Protein AF-A0A7J8ASE3-F1 (afdb_monomer_lite)

pLDDT: mean 91.65, std 6.13, range [66.38, 98.0]

Sequence (138 aa):
MRDWLKNILMQLYEPNPEHAGYLNEKQRNKVKKIYLDEKRLLAGDHSIDLLLRDFKKNYHMYVYPVHWQFSELDQHPMDRVLTHSELAPLRASLVPMEHCITRFFDECDPNKDKHITLKEWGHCFGIKEEDIDENLLF

Radius of gyration: 14.74 Å; chains: 1; bounding box: 29×35×35 Å

Organism: Myotis myotis (NCBI:txid51298)

InterPro domains:
  IPR002048 EF-hand domain [PS50222] (96-131)
  IPR011992 EF-hand domain pair [SSF47473] (1-137)
  IPR018247 EF-Hand 1, calcium-binding site [PS00018] (109-121)
  IPR019577 SPARC/Testican, calcium-binding domain [PF10591] (1-124)

Structure (mmCIF, N/CA/C/O backbone):
data_AF-A0A7J8ASE3-F1
#
_entry.id   AF-A0A7J8ASE3-F1
#
loop_
_atom_site.group_PDB
_atom_site.id
_atom_site.type_symbol
_atom_site.label_atom_id
_atom_site.label_alt_id
_atom_site.label_comp_id
_atom_site.label_asym_id
_atom_site.label_entity_id
_atom_site.label_seq_id
_atom_site.pdbx_PDB_ins_code
_atom_site.Cartn_x
_atom_site.Cartn_y
_atom_site.Cartn_z
_atom_site.occupancy
_atom_site.B_iso_or_equiv
_atom_site.auth_seq_id
_atom_site.auth_comp_id
_atom_site.auth_asym_id
_atom_site.auth_atom_id
_atom_site.pdbx_PDB_model_num
ATOM 1 N N . MET A 1 1 ? 4.401 -7.536 4.500 1.00 85.31 1 MET A N 1
ATOM 2 C CA . MET A 1 1 ? 4.407 -6.298 3.689 1.00 85.31 1 MET A CA 1
ATOM 3 C C . MET A 1 1 ? 3.067 -5.555 3.666 1.00 85.31 1 MET A C 1
ATOM 5 O O . MET A 1 1 ? 3.073 -4.401 4.053 1.00 85.31 1 MET A O 1
ATOM 9 N N . ARG A 1 2 ? 1.918 -6.160 3.305 1.00 91.44 2 ARG A N 1
ATOM 10 C CA . ARG A 1 2 ? 0.600 -5.465 3.310 1.00 91.44 2 ARG A CA 1
ATOM 11 C C . ARG A 1 2 ? 0.292 -4.666 4.583 1.00 91.44 2 ARG A C 1
ATOM 13 O O . ARG A 1 2 ? -0.100 -3.509 4.513 1.00 91.44 2 ARG A O 1
ATOM 20 N N . ASP A 1 3 ? 0.451 -5.306 5.741 1.00 89.81 3 ASP A N 1
ATOM 21 C CA . ASP A 1 3 ? 0.185 -4.666 7.034 1.00 89.81 3 ASP A CA 1
ATOM 22 C C . ASP A 1 3 ? 1.138 -3.498 7.311 1.00 89.81 3 ASP A C 1
ATOM 24 O O . ASP A 1 3 ? 0.718 -2.448 7.784 1.00 89.81 3 ASP A O 1
ATOM 28 N N . TRP A 1 4 ? 2.398 -3.645 6.904 1.00 88.31 4 TRP A N 1
ATOM 29 C CA . TRP A 1 4 ? 3.397 -2.587 6.985 1.00 88.31 4 TRP A CA 1
ATOM 30 C C . TRP A 1 4 ? 3.021 -1.372 6.120 1.00 88.31 4 TRP A C 1
ATOM 32 O O . TRP A 1 4 ? 3.047 -0.260 6.634 1.00 88.31 4 TRP A O 1
ATOM 42 N N . LEU A 1 5 ? 2.548 -1.574 4.880 1.00 89.25 5 LEU A N 1
ATOM 43 C CA . LEU A 1 5 ? 2.043 -0.484 4.024 1.00 89.25 5 LEU A CA 1
ATOM 44 C C . LEU A 1 5 ? 0.882 0.274 4.679 1.00 89.25 5 LEU A C 1
ATOM 46 O O . LEU A 1 5 ? 0.883 1.502 4.748 1.00 89.25 5 LEU A O 1
ATOM 50 N N . LYS A 1 6 ? -0.097 -0.467 5.215 1.00 92.50 6 LYS A N 1
ATOM 51 C CA . LYS A 1 6 ? -1.222 0.110 5.964 1.00 92.50 6 LYS A CA 1
ATOM 52 C C . LYS A 1 6 ? -0.717 0.949 7.144 1.00 92.50 6 LYS A C 1
ATOM 54 O O . LYS A 1 6 ? -1.202 2.059 7.338 1.00 92.50 6 LYS A O 1
ATOM 59 N N . ASN A 1 7 ? 0.242 0.442 7.919 1.00 90.19 7 ASN A N 1
ATOM 60 C CA . ASN A 1 7 ? 0.734 1.113 9.124 1.00 90.19 7 ASN A CA 1
ATOM 61 C C . ASN A 1 7 ? 1.604 2.342 8.823 1.00 90.19 7 ASN A C 1
ATOM 63 O O . ASN A 1 7 ? 1.470 3.328 9.543 1.00 90.19 7 ASN A O 1
ATOM 67 N N . ILE A 1 8 ? 2.406 2.344 7.750 1.00 88.38 8 ILE A N 1
ATOM 68 C CA . ILE A 1 8 ? 3.091 3.563 7.272 1.00 88.38 8 ILE A CA 1
ATOM 69 C C . ILE A 1 8 ? 2.072 4.663 7.017 1.00 88.38 8 ILE A C 1
ATOM 71 O O . ILE A 1 8 ? 2.207 5.782 7.509 1.00 88.38 8 ILE A O 1
ATOM 75 N N . LEU A 1 9 ? 1.001 4.327 6.303 1.00 90.81 9 LEU A N 1
ATOM 76 C CA . LEU A 1 9 ? -0.029 5.297 5.980 1.00 90.81 9 LEU A CA 1
ATOM 77 C C . LEU A 1 9 ? -0.750 5.823 7.236 1.00 90.81 9 LEU A C 1
ATOM 79 O O . LEU A 1 9 ? -1.131 6.993 7.277 1.00 90.81 9 LEU A O 1
ATOM 83 N N . MET A 1 10 ? -0.900 4.997 8.282 1.00 93.31 10 MET A N 1
ATOM 84 C CA . MET A 1 10 ? -1.412 5.457 9.582 1.00 93.31 10 MET A CA 1
ATOM 85 C C . MET A 1 10 ? -0.446 6.445 10.253 1.00 93.31 10 MET A C 1
ATOM 87 O O . MET A 1 10 ? -0.892 7.485 10.732 1.00 93.31 10 MET A O 1
ATOM 91 N N . GLN A 1 11 ? 0.861 6.164 10.242 1.00 89.06 11 GLN A N 1
ATOM 92 C CA . GLN A 1 11 ? 1.890 7.036 10.828 1.00 89.06 11 GLN A CA 1
ATOM 93 C C . GLN A 1 11 ? 1.994 8.396 10.121 1.00 89.06 11 GLN A C 1
ATOM 95 O O . GLN A 1 11 ? 2.215 9.419 10.768 1.00 89.06 11 GLN A O 1
ATOM 100 N N . LEU A 1 12 ? 1.807 8.430 8.799 1.00 89.12 12 LEU A N 1
ATOM 101 C CA . LEU A 1 12 ? 1.755 9.679 8.027 1.00 89.12 12 LEU A CA 1
ATOM 102 C C . LEU A 1 12 ? 0.471 10.482 8.289 1.00 89.12 12 LEU A C 1
ATOM 104 O O . LEU A 1 12 ? 0.440 11.705 8.130 1.00 89.12 12 LEU A O 1
ATOM 108 N N . TYR A 1 13 ? -0.612 9.807 8.678 1.00 90.81 13 TYR A N 1
ATOM 109 C CA . TYR A 1 13 ? -1.873 10.460 9.013 1.00 90.81 13 TYR A CA 1
ATOM 110 C C . TYR A 1 13 ? -1.876 11.068 10.418 1.00 90.81 13 TYR A C 1
ATOM 112 O O . TYR A 1 13 ? -2.472 12.140 10.600 1.00 90.81 13 TYR A O 1
ATOM 120 N N . GLU A 1 14 ? -1.226 10.411 11.383 1.00 88.19 14 GLU A N 1
ATOM 121 C CA . GLU A 1 14 ? -1.117 10.878 12.765 1.00 88.19 14 GLU A CA 1
ATOM 122 C C . GLU A 1 14 ? -0.527 12.301 12.849 1.00 88.19 14 GLU A C 1
ATOM 124 O O . GLU A 1 14 ? 0.304 12.686 12.020 1.00 88.19 14 GLU A O 1
ATOM 129 N N . PRO A 1 15 ? -0.966 13.132 13.817 1.00 79.19 15 PRO A N 1
ATOM 130 C CA . PRO A 1 15 ? -0.453 14.490 13.961 1.00 79.19 15 PRO A CA 1
ATOM 131 C C . PRO A 1 15 ? 1.023 14.468 14.381 1.00 79.19 15 PRO A C 1
ATOM 133 O O . PRO A 1 15 ? 1.341 14.346 15.561 1.00 79.19 15 PRO A O 1
ATOM 136 N N . ASN A 1 16 ? 1.926 14.609 13.413 1.00 78.81 16 ASN A N 1
ATOM 137 C CA . ASN A 1 16 ? 3.362 14.740 13.633 1.00 78.81 16 ASN A CA 1
ATOM 138 C C . ASN A 1 16 ? 3.878 15.983 12.878 1.00 78.81 16 ASN A C 1
ATOM 140 O O . ASN A 1 16 ? 3.621 16.088 11.674 1.00 78.81 16 ASN A O 1
ATOM 144 N N . PRO A 1 17 ? 4.597 16.917 13.540 1.00 75.56 17 PRO A N 1
ATOM 145 C CA . PRO A 1 17 ? 5.254 18.044 12.876 1.00 75.56 17 PRO A CA 1
ATOM 146 C C . PRO A 1 17 ? 6.138 17.640 11.687 1.00 75.56 17 PRO A C 1
ATOM 148 O O . PRO A 1 17 ? 6.207 18.380 10.713 1.00 75.56 17 PRO A O 1
ATOM 151 N N . GLU A 1 18 ? 6.768 16.463 11.739 1.00 74.25 18 GLU A N 1
ATOM 152 C CA . GLU A 1 18 ? 7.645 15.947 10.677 1.00 74.25 18 GLU A CA 1
ATOM 153 C C . GLU A 1 18 ? 6.877 15.461 9.438 1.00 74.25 18 GLU A C 1
ATOM 155 O O . GLU A 1 18 ? 7.417 15.465 8.337 1.00 74.25 18 GLU A O 1
ATOM 160 N N . HIS A 1 19 ? 5.605 15.078 9.592 1.00 74.38 19 HIS A N 1
ATOM 161 C CA . HIS A 1 19 ? 4.747 14.586 8.502 1.00 74.38 19 HIS A CA 1
ATOM 162 C C . HIS A 1 19 ? 3.668 15.605 8.094 1.00 74.38 19 HIS A C 1
ATOM 164 O O . HIS A 1 19 ? 2.735 15.292 7.342 1.00 74.38 19 HIS A O 1
ATOM 170 N N . ALA A 1 20 ? 3.756 16.837 8.604 1.00 75.31 20 ALA A N 1
ATOM 171 C CA . ALA A 1 20 ? 2.798 17.889 8.308 1.00 75.31 20 ALA A CA 1
ATOM 172 C C . ALA A 1 20 ? 2.783 18.191 6.800 1.00 75.31 20 ALA A C 1
ATOM 174 O O . ALA A 1 20 ? 3.778 18.612 6.222 1.00 75.31 20 ALA A O 1
ATOM 175 N N . GLY A 1 21 ? 1.629 17.974 6.164 1.00 80.06 21 GLY A N 1
ATOM 176 C CA . GLY A 1 21 ? 1.443 18.223 4.732 1.00 80.06 21 GLY A CA 1
ATOM 177 C C . GLY A 1 21 ? 1.865 17.088 3.793 1.00 80.06 21 GLY A C 1
ATOM 178 O O . GLY A 1 21 ? 1.690 17.258 2.593 1.00 80.06 21 GLY A O 1
ATOM 179 N N . TYR A 1 22 ? 2.342 15.939 4.299 1.00 87.56 22 TYR A N 1
ATOM 180 C CA . TYR A 1 22 ? 2.699 14.793 3.444 1.00 87.56 22 TYR A CA 1
ATOM 181 C C . TYR A 1 22 ? 1.473 14.247 2.697 1.00 87.56 22 TYR A C 1
ATOM 183 O O . TYR A 1 22 ? 1.497 14.062 1.487 1.00 87.56 22 TYR A O 1
ATOM 191 N N . LEU A 1 23 ? 0.373 14.029 3.426 1.00 91.44 23 LEU A N 1
ATOM 192 C CA . LEU A 1 23 ? -0.893 13.599 2.836 1.00 91.44 23 LEU A CA 1
ATOM 193 C C . LEU A 1 23 ? -1.753 14.804 2.449 1.00 91.44 23 LEU A C 1
ATOM 195 O O . LEU A 1 23 ? -2.077 15.636 3.309 1.00 91.44 23 LEU A O 1
ATOM 199 N N . ASN A 1 24 ? -2.202 14.843 1.194 1.00 91.94 24 ASN A N 1
ATOM 200 C CA . ASN A 1 24 ? -3.174 15.830 0.727 1.00 91.94 24 ASN A CA 1
ATOM 201 C C . ASN A 1 24 ? -4.574 15.582 1.329 1.00 91.94 24 ASN A C 1
ATOM 203 O O . ASN A 1 24 ? -4.836 14.560 1.968 1.00 91.94 24 ASN A O 1
ATOM 207 N N . GLU A 1 25 ? -5.506 16.521 1.146 1.00 92.12 25 GLU A N 1
ATOM 208 C CA . GLU A 1 25 ? -6.844 16.439 1.751 1.00 92.12 25 GLU A CA 1
ATOM 209 C C . GLU A 1 25 ? -7.621 15.182 1.319 1.00 92.12 25 GLU A C 1
ATOM 211 O O . GLU A 1 25 ? -8.257 14.513 2.141 1.00 92.12 25 GLU A O 1
ATOM 216 N N . LYS A 1 26 ? -7.540 14.816 0.035 1.00 93.69 26 LYS A N 1
ATOM 217 C CA . LYS A 1 26 ? -8.237 13.648 -0.516 1.00 93.69 26 LYS A CA 1
ATOM 218 C C . LYS A 1 26 ? -7.656 12.355 0.062 1.00 93.69 26 LYS A C 1
ATOM 220 O O . LYS A 1 26 ? -8.423 11.482 0.483 1.00 93.69 26 LYS A O 1
ATOM 225 N N . GLN A 1 27 ? -6.329 12.271 0.160 1.00 94.75 27 GLN A N 1
ATOM 226 C CA . GLN A 1 27 ? -5.620 11.161 0.794 1.00 94.75 27 GLN A CA 1
ATOM 227 C C . GLN A 1 27 ? -5.992 11.065 2.278 1.00 94.75 27 GLN A C 1
ATOM 229 O O . GLN A 1 27 ? -6.474 10.024 2.727 1.00 94.75 27 GLN A O 1
ATOM 234 N N . ARG A 1 28 ? -5.906 12.168 3.035 1.00 93.94 28 ARG A N 1
ATOM 235 C CA . ARG A 1 28 ? -6.304 12.212 4.453 1.00 93.94 28 ARG A CA 1
ATOM 236 C C . ARG A 1 28 ? -7.741 11.754 4.671 1.00 93.94 28 ARG A C 1
ATOM 238 O O . ARG A 1 28 ? -7.992 11.015 5.618 1.00 93.94 28 ARG A O 1
ATOM 245 N N . ASN A 1 29 ? -8.678 12.122 3.800 1.00 93.88 29 ASN A N 1
ATOM 246 C CA . ASN A 1 29 ? -10.071 11.685 3.903 1.00 93.88 29 ASN A CA 1
ATOM 247 C C . ASN A 1 29 ? -10.246 10.169 3.715 1.00 93.88 29 ASN A C 1
ATOM 249 O O . ASN A 1 29 ? -11.086 9.565 4.387 1.00 93.88 29 ASN A O 1
ATOM 253 N N . LYS A 1 30 ? -9.460 9.534 2.836 1.00 94.50 30 LYS A N 1
ATOM 254 C CA . LYS A 1 30 ? -9.437 8.067 2.699 1.00 94.50 30 LYS A CA 1
ATOM 255 C C . LYS A 1 30 ? -8.815 7.410 3.925 1.00 94.50 30 LYS A C 1
ATOM 257 O O . LYS A 1 30 ? -9.422 6.505 4.494 1.00 94.50 30 LYS A O 1
ATOM 262 N N . VAL A 1 31 ? -7.661 7.906 4.370 1.00 94.75 31 VAL A N 1
ATOM 263 C CA . VAL A 1 31 ? -6.936 7.339 5.514 1.00 94.75 31 VAL A CA 1
ATOM 264 C C . VAL A 1 31 ? -7.728 7.488 6.809 1.00 94.75 31 VAL A C 1
ATOM 266 O O . VAL A 1 31 ? -7.806 6.539 7.581 1.00 94.75 31 VAL A O 1
ATOM 269 N N . LYS A 1 32 ? -8.426 8.612 7.007 1.00 94.62 32 LYS A N 1
ATOM 270 C CA . LYS A 1 32 ? -9.303 8.853 8.161 1.00 94.62 32 LYS A CA 1
ATOM 271 C C . LYS A 1 32 ? -10.365 7.767 8.336 1.00 94.62 32 LYS A C 1
ATOM 273 O O . LYS A 1 32 ? -10.623 7.360 9.464 1.00 94.62 32 LYS A O 1
ATOM 278 N N . LYS A 1 33 ? -10.969 7.290 7.240 1.00 94.88 33 LYS A N 1
ATOM 279 C CA . LYS A 1 33 ? -11.976 6.214 7.291 1.00 94.88 33 LYS A CA 1
ATOM 280 C C . LYS A 1 33 ? -11.381 4.909 7.817 1.00 94.88 33 LYS A C 1
ATOM 282 O O . LYS A 1 33 ? -12.033 4.238 8.599 1.00 94.88 33 LYS A O 1
ATOM 287 N N . ILE A 1 34 ? -10.150 4.589 7.418 1.00 95.06 34 ILE A N 1
ATOM 288 C CA . ILE A 1 34 ? -9.427 3.401 7.889 1.00 95.06 34 ILE A CA 1
ATOM 289 C C . ILE A 1 34 ? -8.986 3.597 9.345 1.00 95.06 34 ILE A C 1
ATOM 291 O O . ILE A 1 34 ? -9.181 2.723 10.181 1.00 95.06 34 ILE A O 1
ATOM 295 N N . TYR A 1 35 ? -8.417 4.761 9.662 1.00 94.00 35 TYR A N 1
ATOM 296 C CA . TYR A 1 35 ? -7.858 5.074 10.975 1.00 94.00 35 TYR A CA 1
ATOM 297 C C . TYR A 1 35 ? -8.899 4.986 12.100 1.00 94.00 35 TYR A C 1
ATOM 299 O O . TYR A 1 35 ? -8.588 4.462 13.172 1.00 94.00 35 TYR A O 1
ATOM 307 N N . LEU A 1 36 ? -10.115 5.484 11.839 1.00 94.44 36 LEU A N 1
ATOM 308 C CA . LEU A 1 36 ? -11.232 5.524 12.789 1.00 94.44 36 LEU A CA 1
ATOM 309 C C . LEU A 1 36 ? -12.043 4.221 12.864 1.00 94.44 36 LEU A C 1
ATOM 311 O O . LEU A 1 36 ? -12.944 4.138 13.694 1.00 94.44 36 LEU A O 1
ATOM 315 N N . ASP A 1 37 ? -11.773 3.227 12.015 1.00 95.31 37 ASP A N 1
ATOM 316 C CA . ASP A 1 37 ? -12.500 1.959 12.071 1.00 95.31 37 ASP A CA 1
ATOM 317 C C . ASP A 1 37 ? -12.037 1.125 13.277 1.00 95.31 37 ASP A C 1
ATOM 319 O O . ASP A 1 37 ? -10.863 0.771 13.396 1.00 95.31 37 ASP A O 1
ATOM 323 N N . GLU A 1 38 ? -12.968 0.788 14.170 1.00 93.75 38 GLU A N 1
ATOM 324 C CA . GLU A 1 38 ? -12.701 0.016 15.391 1.00 93.75 38 GLU A CA 1
ATOM 325 C C . GLU A 1 38 ? -12.198 -1.409 15.112 1.00 93.75 38 GLU A C 1
ATOM 327 O O . GLU A 1 38 ? -11.561 -2.024 15.966 1.00 93.75 38 GLU A O 1
ATOM 332 N N . LYS A 1 39 ? -12.468 -1.954 13.919 1.00 94.19 39 LYS A N 1
ATOM 333 C CA . LYS A 1 39 ? -12.015 -3.290 13.505 1.00 94.19 39 LYS A CA 1
ATOM 334 C C . LYS A 1 39 ? -10.596 -3.284 12.949 1.00 94.19 39 LYS A C 1
ATOM 336 O O . LYS A 1 39 ? -10.083 -4.358 12.630 1.00 94.19 39 LYS A O 1
ATOM 341 N N . ARG A 1 40 ? -9.968 -2.112 12.802 1.00 94.75 40 ARG A N 1
ATOM 342 C CA . ARG A 1 40 ? -8.596 -1.992 12.311 1.00 94.75 40 ARG A CA 1
ATOM 343 C C . ARG A 1 40 ? -7.633 -2.692 13.263 1.00 94.75 40 ARG A C 1
ATOM 345 O O . ARG A 1 40 ? -7.511 -2.328 14.430 1.00 94.75 40 ARG A O 1
ATOM 352 N N . LEU A 1 41 ? -6.864 -3.636 12.728 1.00 94.81 41 LEU A N 1
ATOM 353 C CA . LEU A 1 41 ? -5.730 -4.204 13.447 1.00 94.81 41 LEU A CA 1
ATOM 354 C C . LEU A 1 41 ? -4.646 -3.130 13.631 1.00 94.81 41 LEU A C 1
ATOM 356 O O . LEU A 1 41 ? -4.130 -2.600 12.640 1.00 94.81 41 LEU A 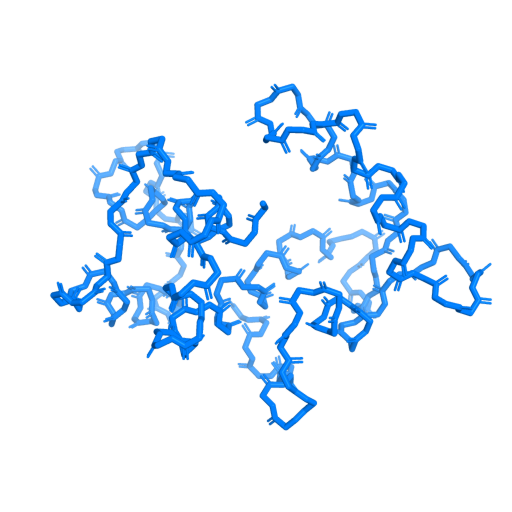O 1
ATOM 360 N N . LEU A 1 42 ? -4.340 -2.803 14.891 1.00 92.69 42 LEU A N 1
ATOM 361 C CA . LEU A 1 42 ? -3.294 -1.851 15.277 1.00 92.69 42 LEU A CA 1
ATOM 362 C C . LEU A 1 42 ? -1.897 -2.403 14.970 1.00 92.69 42 LEU A C 1
ATOM 364 O O . LEU A 1 42 ? -1.702 -3.617 14.924 1.00 92.69 42 LEU A O 1
ATOM 368 N N . ALA A 1 43 ? -0.924 -1.507 14.799 1.00 90.62 43 ALA A N 1
ATOM 369 C CA . ALA A 1 43 ? 0.467 -1.888 14.583 1.00 90.62 43 ALA A CA 1
ATOM 370 C C . ALA A 1 43 ? 1.005 -2.722 15.761 1.00 90.62 43 ALA A C 1
ATOM 372 O O . ALA A 1 43 ? 0.735 -2.421 16.925 1.00 90.62 43 ALA A O 1
ATOM 373 N N . GLY A 1 44 ? 1.762 -3.771 15.452 1.00 90.25 44 GLY A N 1
ATOM 374 C CA . GLY A 1 44 ? 2.331 -4.686 16.435 1.00 90.25 44 GLY A CA 1
ATOM 375 C C . GLY A 1 44 ? 2.970 -5.902 15.771 1.00 90.25 44 GLY A C 1
ATOM 376 O O . GLY A 1 44 ? 2.856 -6.083 14.557 1.00 90.25 44 GLY A O 1
ATOM 377 N N . ASP A 1 45 ? 3.644 -6.725 16.572 1.00 90.50 45 ASP A N 1
ATOM 378 C CA . ASP A 1 45 ? 4.166 -8.013 16.119 1.00 90.50 45 ASP A CA 1
ATOM 379 C C . ASP A 1 45 ? 3.036 -9.052 16.126 1.00 90.50 45 ASP A C 1
ATOM 381 O O . ASP A 1 45 ? 2.581 -9.504 17.180 1.00 90.5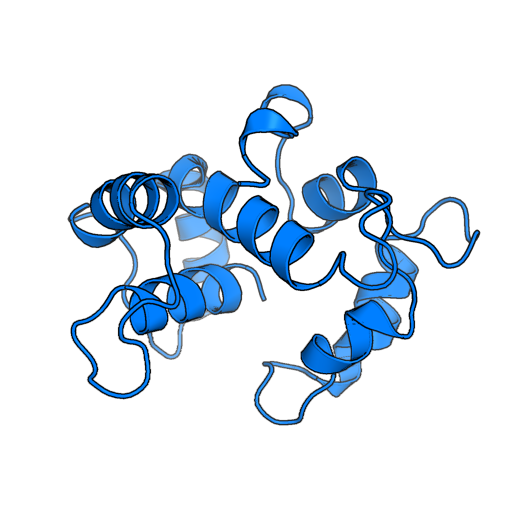0 45 ASP A O 1
ATOM 385 N N . HIS A 1 46 ? 2.528 -9.367 14.934 1.00 93.69 46 HIS A N 1
ATOM 386 C CA . HIS A 1 46 ? 1.374 -10.240 14.736 1.00 93.69 46 HIS A CA 1
ATOM 387 C C . HIS A 1 46 ? 1.785 -11.519 14.023 1.00 93.69 46 HIS A C 1
ATOM 389 O O . HIS A 1 46 ? 2.550 -11.498 13.059 1.00 93.69 46 HIS A O 1
ATOM 395 N N . SER A 1 47 ? 1.192 -12.643 14.429 1.00 95.31 47 SER A N 1
ATOM 396 C CA . SER A 1 47 ? 1.398 -13.903 13.719 1.00 95.31 47 SER A CA 1
ATOM 397 C C . SER A 1 47 ? 0.889 -13.823 12.277 1.00 95.31 47 SER A C 1
ATOM 399 O O . SER A 1 47 ? -0.102 -13.150 11.974 1.00 95.31 47 SER A O 1
ATOM 401 N N . ILE A 1 48 ? 1.534 -14.574 11.380 1.00 92.50 48 ILE A N 1
ATOM 402 C CA . ILE A 1 48 ? 1.148 -14.638 9.963 1.00 92.50 48 ILE A CA 1
ATOM 403 C C . ILE A 1 48 ? -0.331 -15.038 9.818 1.00 92.50 48 ILE A C 1
ATOM 405 O O . ILE A 1 48 ? -1.056 -14.438 9.026 1.00 92.50 48 ILE A O 1
ATOM 409 N N . ASP A 1 49 ? -0.815 -15.986 10.626 1.00 96.38 49 ASP A N 1
ATOM 410 C CA . ASP A 1 49 ? -2.217 -16.418 10.612 1.00 96.38 49 ASP A CA 1
ATOM 411 C C . ASP A 1 49 ? -3.198 -15.298 10.968 1.00 96.38 49 ASP A C 1
ATOM 413 O O . ASP A 1 49 ? -4.274 -15.199 10.367 1.00 96.38 49 ASP A O 1
ATOM 417 N N . LEU A 1 50 ? -2.846 -14.447 11.937 1.00 96.19 50 LEU A N 1
ATOM 418 C CA . LEU A 1 50 ? -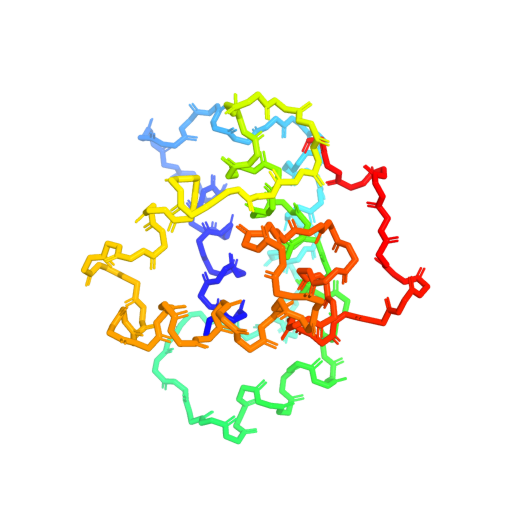3.669 -13.301 12.308 1.00 96.19 50 LEU A CA 1
ATOM 419 C C . LEU A 1 50 ? -3.721 -12.287 11.164 1.00 96.19 50 LEU A C 1
ATOM 421 O O . LEU A 1 50 ? -4.813 -11.876 10.780 1.00 96.19 50 LEU A O 1
ATOM 425 N N . LEU A 1 51 ? -2.574 -11.963 10.563 1.00 95.94 51 LEU A N 1
ATOM 426 C CA . LEU A 1 51 ? -2.486 -11.047 9.420 1.00 95.94 51 LEU A CA 1
ATOM 427 C C . LEU A 1 51 ? -3.283 -11.553 8.207 1.00 95.94 51 LEU A C 1
ATOM 429 O O . LEU A 1 51 ? -3.958 -10.779 7.529 1.00 95.94 51 LEU A O 1
ATOM 433 N N . LEU A 1 52 ? -3.253 -12.862 7.940 1.00 95.88 52 LEU A N 1
ATOM 434 C CA . LEU A 1 52 ? -4.043 -13.480 6.872 1.00 95.88 52 LEU A CA 1
ATOM 435 C C . LEU A 1 52 ? -5.550 -13.406 7.149 1.00 95.88 52 LEU A C 1
ATOM 437 O O . LEU A 1 52 ? -6.337 -13.173 6.229 1.00 95.88 52 LEU A O 1
ATOM 441 N N . ARG A 1 53 ? -5.971 -13.611 8.402 1.00 96.81 53 ARG A N 1
ATOM 442 C CA . ARG A 1 53 ? -7.380 -13.477 8.806 1.00 96.81 53 ARG A CA 1
ATOM 443 C C . ARG A 1 53 ? -7.849 -12.028 8.740 1.00 96.81 53 ARG A C 1
ATOM 445 O O . ARG A 1 53 ? -8.961 -11.797 8.266 1.00 96.81 53 ARG A O 1
ATOM 452 N N . ASP A 1 54 ? -7.017 -11.088 9.181 1.00 97.06 54 ASP A N 1
ATOM 453 C CA . ASP A 1 54 ? -7.311 -9.655 9.136 1.00 97.06 54 ASP A CA 1
ATOM 454 C C . ASP A 1 54 ? -7.498 -9.191 7.694 1.00 97.06 54 ASP A C 1
ATOM 456 O O . ASP A 1 54 ? -8.548 -8.651 7.360 1.00 97.06 54 ASP A O 1
ATOM 460 N N . PHE A 1 55 ? -6.568 -9.542 6.800 1.00 97.06 55 PHE A N 1
ATOM 461 C CA . PHE A 1 55 ? -6.691 -9.227 5.378 1.00 97.06 55 PHE A CA 1
ATOM 462 C C . PHE A 1 55 ? -7.999 -9.747 4.768 1.00 97.06 55 PHE A C 1
ATOM 464 O O . PHE A 1 55 ? -8.652 -9.036 4.014 1.00 97.06 55 PHE A O 1
ATOM 471 N N . LYS A 1 56 ? -8.434 -10.963 5.120 1.00 96.12 56 LYS A N 1
ATOM 472 C CA . LYS A 1 56 ? -9.702 -11.518 4.616 1.00 96.12 56 LYS A CA 1
ATOM 473 C C . LYS A 1 56 ? -10.933 -10.794 5.167 1.00 96.12 56 LYS A C 1
ATOM 475 O O . LYS A 1 56 ? -11.888 -10.585 4.426 1.00 96.12 56 LYS A O 1
ATOM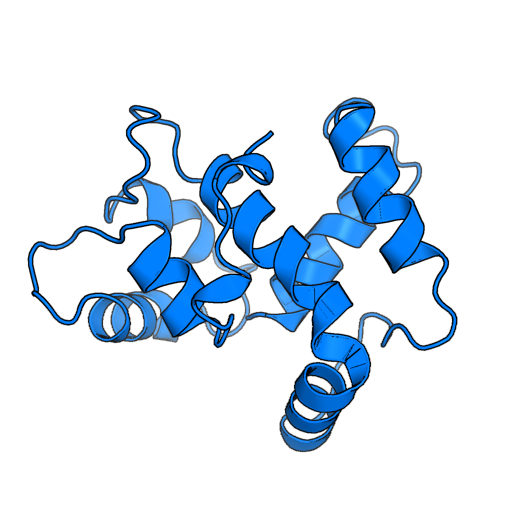 480 N N . LYS A 1 57 ? -10.946 -10.449 6.458 1.00 97.00 57 LYS A N 1
ATOM 481 C CA . LYS A 1 57 ? -12.113 -9.829 7.116 1.00 97.00 57 LYS A CA 1
ATOM 482 C C . LYS A 1 57 ? -12.212 -8.324 6.876 1.00 97.00 57 LYS A C 1
ATOM 484 O O . LYS A 1 57 ? -13.315 -7.804 6.744 1.00 97.00 57 LYS A O 1
ATOM 489 N N . ASN A 1 58 ? -11.071 -7.654 6.792 1.00 96.44 58 ASN A N 1
ATOM 490 C CA . ASN A 1 58 ? -10.926 -6.206 6.698 1.00 96.44 58 ASN A CA 1
ATOM 491 C C . ASN A 1 58 ? -10.296 -5.785 5.359 1.00 96.44 58 ASN A C 1
ATOM 493 O O . ASN A 1 58 ? -9.672 -4.734 5.260 1.00 96.44 58 ASN A O 1
ATOM 497 N N . TYR A 1 59 ? -10.483 -6.595 4.312 1.00 97.19 59 TYR A N 1
ATOM 498 C CA . TYR A 1 59 ? -9.906 -6.428 2.971 1.00 97.19 59 TYR A CA 1
ATOM 499 C C . TYR A 1 59 ? -9.956 -4.988 2.432 1.00 97.19 59 TYR A C 1
ATOM 501 O O . TYR A 1 59 ? -8.953 -4.463 1.956 1.00 97.19 59 TYR A O 1
ATOM 509 N N . HIS A 1 60 ? -11.099 -4.314 2.572 1.00 95.88 60 HIS A N 1
ATOM 510 C CA . HIS A 1 60 ? -11.300 -2.945 2.087 1.00 95.88 60 HIS A CA 1
ATOM 511 C C . HIS A 1 60 ? -10.315 -1.922 2.691 1.00 95.88 60 HIS A C 1
ATOM 513 O O . HIS A 1 60 ? -10.011 -0.916 2.053 1.00 95.88 60 HIS A O 1
ATOM 519 N N . MET A 1 61 ? -9.779 -2.180 3.891 1.00 95.81 61 MET A N 1
ATOM 520 C CA . MET A 1 61 ? -8.774 -1.329 4.539 1.00 95.81 61 MET A CA 1
ATOM 521 C C . MET A 1 61 ? -7.393 -1.435 3.886 1.00 95.81 61 MET A C 1
ATOM 523 O O . MET A 1 61 ? -6.545 -0.583 4.131 1.00 95.81 61 MET A O 1
ATOM 527 N N . TYR A 1 62 ? -7.159 -2.462 3.067 1.00 96.88 62 TYR A N 1
ATOM 528 C CA . TYR A 1 62 ? -5.888 -2.714 2.390 1.00 96.88 62 TYR A CA 1
ATOM 529 C C . TYR A 1 62 ? -5.860 -2.217 0.946 1.00 96.88 62 TYR A C 1
ATOM 531 O O . TYR A 1 62 ? -4.777 -1.952 0.433 1.00 96.88 62 TYR A O 1
ATOM 539 N N . VAL A 1 63 ? -7.024 -2.036 0.311 1.00 97.25 63 VAL A N 1
ATOM 540 C CA . VAL A 1 63 ? -7.116 -1.590 -1.088 1.00 97.25 63 VAL A CA 1
ATOM 541 C C . VAL A 1 63 ? -6.408 -0.250 -1.273 1.00 97.25 63 VAL A C 1
ATOM 543 O O . VAL A 1 63 ? -5.491 -0.140 -2.081 1.00 97.25 63 VAL A O 1
ATOM 546 N N . TYR A 1 64 ? -6.777 0.765 -0.489 1.00 97.25 64 TYR A N 1
ATOM 547 C CA . TYR A 1 64 ? -6.204 2.100 -0.653 1.00 97.25 64 TYR A CA 1
ATOM 548 C C . TYR A 1 64 ? -4.707 2.187 -0.293 1.00 97.25 64 TYR A C 1
ATOM 550 O O . TYR A 1 64 ? -3.966 2.724 -1.110 1.00 97.25 64 TYR A O 1
ATOM 558 N N . PRO A 1 65 ? -4.212 1.631 0.837 1.00 96.88 65 PRO A N 1
ATOM 559 C CA . PRO A 1 65 ? -2.775 1.625 1.124 1.00 96.88 65 PRO A CA 1
ATOM 560 C C . PRO A 1 65 ? -1.912 0.986 0.032 1.00 96.88 65 PRO A C 1
ATOM 562 O O . PRO A 1 65 ? -0.812 1.463 -0.226 1.00 96.88 65 PRO A O 1
ATOM 565 N N . VAL A 1 66 ? -2.407 -0.070 -0.625 1.00 96.88 66 VAL A N 1
ATOM 566 C CA . VAL A 1 66 ? -1.694 -0.714 -1.737 1.00 96.88 66 VAL A CA 1
ATOM 567 C C . VAL A 1 66 ? -1.592 0.225 -2.944 1.00 96.88 66 VAL A C 1
ATOM 569 O O . VAL A 1 66 ? -0.509 0.346 -3.508 1.00 96.88 66 VAL A O 1
ATOM 572 N N . HIS A 1 67 ? -2.671 0.921 -3.315 1.00 97.69 67 HIS A N 1
ATOM 573 C CA . HIS A 1 67 ? -2.656 1.893 -4.420 1.00 97.69 67 HIS A CA 1
ATOM 574 C C . HIS A 1 67 ? -1.804 3.120 -4.108 1.00 97.69 67 HIS A C 1
ATOM 576 O O . HIS A 1 67 ? -1.011 3.554 -4.937 1.00 97.69 67 HIS A O 1
ATOM 582 N N . TRP A 1 68 ? -1.945 3.660 -2.897 1.00 96.38 68 TRP A N 1
ATOM 583 C CA . TRP A 1 68 ? -1.170 4.811 -2.459 1.00 96.38 68 TRP A CA 1
ATOM 584 C C . TRP A 1 68 ? 0.329 4.509 -2.527 1.00 96.38 68 TRP A C 1
ATOM 586 O O . TRP A 1 68 ? 1.065 5.267 -3.145 1.00 96.38 68 TRP A O 1
ATOM 596 N N . GLN A 1 69 ? 0.773 3.352 -2.019 1.00 95.50 69 GLN A N 1
ATOM 597 C CA . GLN A 1 69 ? 2.189 2.986 -2.083 1.00 95.50 69 GLN A CA 1
ATOM 598 C C . GLN A 1 69 ? 2.712 2.900 -3.522 1.00 95.50 69 GLN A C 1
ATOM 600 O O . GLN A 1 69 ? 3.847 3.288 -3.772 1.00 95.50 69 GLN A O 1
ATOM 605 N N . PHE A 1 70 ? 1.910 2.383 -4.456 1.00 96.31 70 PHE A N 1
ATOM 606 C CA . PHE A 1 70 ? 2.287 2.350 -5.867 1.00 96.31 70 PHE A CA 1
ATOM 607 C C . PHE A 1 70 ? 2.556 3.765 -6.392 1.00 96.31 70 PHE A C 1
ATOM 609 O O . PHE A 1 70 ? 3.620 4.022 -6.945 1.00 96.31 70 PHE A O 1
ATOM 616 N N . SER A 1 71 ? 1.627 4.690 -6.139 1.00 95.38 71 SER A N 1
ATOM 617 C CA . SER A 1 71 ? 1.746 6.088 -6.565 1.00 95.38 71 SER A CA 1
ATOM 618 C C . SER A 1 71 ? 2.941 6.813 -5.939 1.00 95.38 71 SER A C 1
ATOM 620 O O . SER A 1 71 ? 3.506 7.702 -6.566 1.00 95.38 71 SER A O 1
ATOM 622 N N . GLU A 1 72 ? 3.323 6.464 -4.709 1.00 94.00 72 GLU A N 1
ATOM 623 C CA . GLU A 1 72 ? 4.500 7.045 -4.047 1.00 94.00 72 GLU A CA 1
ATOM 624 C C . GLU A 1 72 ? 5.821 6.585 -4.679 1.00 94.00 72 GLU A C 1
ATOM 626 O O . GLU A 1 72 ? 6.819 7.298 -4.606 1.00 94.00 72 GLU A O 1
ATOM 631 N N . LEU A 1 73 ? 5.846 5.389 -5.276 1.00 94.31 73 LEU A N 1
ATOM 632 C CA . LEU A 1 73 ? 7.040 4.829 -5.914 1.00 94.31 73 LEU A CA 1
ATOM 633 C C . LEU A 1 73 ? 7.156 5.249 -7.387 1.00 94.31 73 LEU A C 1
ATOM 635 O O . LEU A 1 73 ? 8.268 5.504 -7.841 1.00 94.31 73 LEU A O 1
ATOM 639 N N . ASP A 1 74 ? 6.028 5.338 -8.095 1.00 95.62 74 ASP A N 1
ATOM 640 C CA . ASP A 1 74 ? 5.911 5.742 -9.504 1.00 95.62 74 ASP A CA 1
ATOM 641 C C . ASP A 1 74 ? 6.149 7.250 -9.638 1.00 95.62 74 ASP A C 1
ATOM 643 O O . ASP A 1 74 ? 5.230 8.055 -9.493 1.00 95.62 74 ASP A O 1
ATOM 647 N N . GLN A 1 75 ? 7.406 7.656 -9.811 1.00 93.06 75 GLN A N 1
ATOM 648 C CA . GLN A 1 75 ? 7.808 9.069 -9.795 1.00 93.06 75 GLN A CA 1
ATOM 649 C C . GLN A 1 75 ? 8.816 9.413 -10.900 1.00 93.06 75 GLN A C 1
ATOM 651 O O . GLN A 1 75 ? 8.971 10.592 -11.232 1.00 93.06 75 GLN A O 1
ATOM 656 N N . HIS A 1 76 ? 9.508 8.432 -11.490 1.00 90.00 76 HIS A N 1
ATOM 657 C CA . HIS A 1 76 ? 10.660 8.671 -12.363 1.00 90.00 76 HIS A CA 1
ATOM 658 C C . HIS A 1 76 ? 10.644 7.823 -13.651 1.00 90.00 76 HIS A C 1
ATOM 660 O O . HIS A 1 76 ? 11.553 7.011 -13.852 1.00 90.00 76 HIS A O 1
ATOM 666 N N . PRO A 1 77 ? 9.738 8.108 -14.605 1.00 93.44 77 PRO A N 1
ATOM 667 C CA . PRO A 1 77 ? 8.650 9.094 -14.561 1.00 93.44 77 PRO A CA 1
ATOM 668 C C . PRO A 1 77 ? 7.357 8.509 -13.970 1.00 93.44 77 PRO A C 1
ATOM 670 O O . PRO A 1 77 ? 7.272 7.314 -13.767 1.00 93.44 77 PRO A O 1
ATOM 673 N N . MET A 1 78 ? 6.335 9.345 -13.743 1.00 93.12 78 MET A N 1
ATOM 674 C CA . MET A 1 78 ? 4.980 8.872 -13.407 1.00 93.12 78 MET A CA 1
ATOM 675 C C . MET A 1 78 ? 4.308 8.247 -14.643 1.00 93.12 78 MET A C 1
ATOM 677 O O . MET A 1 78 ? 3.499 8.899 -15.315 1.00 93.12 78 MET A O 1
ATOM 681 N N . ASP A 1 79 ? 4.689 7.025 -15.002 1.00 94.94 79 ASP A N 1
ATOM 682 C CA . ASP A 1 79 ? 4.193 6.303 -16.179 1.00 94.94 79 ASP A CA 1
ATOM 683 C C . ASP A 1 79 ? 3.334 5.080 -15.834 1.00 94.94 79 ASP A C 1
ATOM 685 O O . ASP A 1 79 ? 2.864 4.380 -16.737 1.00 94.94 79 ASP A O 1
ATOM 689 N N . ARG A 1 80 ? 3.005 4.909 -14.545 1.00 94.94 80 ARG A N 1
ATOM 690 C CA . ARG A 1 80 ? 2.166 3.832 -13.997 1.00 94.94 80 ARG A CA 1
ATOM 691 C C . ARG A 1 80 ? 2.821 2.468 -14.097 1.00 94.94 80 ARG A C 1
ATOM 693 O O . ARG A 1 80 ? 2.133 1.440 -14.196 1.00 94.94 80 ARG A O 1
ATOM 700 N N . VAL A 1 81 ? 4.142 2.461 -14.039 1.00 95.31 81 VAL A N 1
ATOM 701 C CA . VAL A 1 81 ? 4.962 1.270 -14.110 1.00 95.31 81 VAL A CA 1
ATOM 702 C C . VAL A 1 81 ? 6.132 1.435 -13.148 1.00 95.31 81 VAL A C 1
ATOM 704 O O . VAL A 1 81 ? 6.882 2.390 -13.225 1.00 95.31 81 VAL A O 1
ATOM 707 N N . LEU A 1 82 ? 6.326 0.479 -12.241 1.00 95.75 82 LEU A N 1
ATOM 708 C CA . LEU A 1 82 ? 7.454 0.533 -11.316 1.00 95.75 82 LEU A CA 1
ATOM 709 C C . LEU A 1 82 ? 8.667 -0.171 -11.901 1.00 95.75 82 LEU A C 1
ATOM 711 O O . LEU A 1 82 ? 8.634 -1.368 -12.201 1.00 95.75 82 LEU A O 1
ATOM 715 N N . THR A 1 83 ? 9.770 0.560 -11.988 1.00 93.62 83 THR A N 1
ATOM 716 C CA . THR A 1 83 ? 11.083 0.012 -12.326 1.00 93.62 83 THR A CA 1
ATOM 717 C C . THR A 1 83 ? 11.801 -0.552 -11.096 1.00 93.62 83 THR A C 1
ATOM 719 O O . THR A 1 83 ? 11.516 -0.220 -9.943 1.00 93.62 83 THR A O 1
ATOM 722 N N . HIS A 1 84 ? 12.843 -1.363 -11.314 1.00 88.94 84 HIS A N 1
ATOM 723 C CA . HIS A 1 84 ? 13.697 -1.843 -10.219 1.00 88.94 84 HIS A CA 1
ATOM 724 C C . HIS A 1 84 ? 14.303 -0.697 -9.382 1.00 88.94 84 HIS A C 1
ATOM 726 O O . HIS A 1 84 ? 14.522 -0.872 -8.178 1.00 88.94 84 HIS A O 1
ATOM 732 N N . SER A 1 85 ? 14.587 0.451 -10.004 1.00 90.81 85 SER A N 1
ATOM 733 C CA . SER A 1 85 ? 15.118 1.642 -9.332 1.00 90.81 85 SER A CA 1
ATOM 734 C C . SER A 1 85 ? 14.077 2.291 -8.423 1.00 90.81 85 SER A C 1
ATOM 736 O O . SER A 1 85 ? 14.397 2.630 -7.287 1.00 90.81 85 SER A O 1
ATOM 738 N N . GLU A 1 86 ? 12.829 2.393 -8.872 1.00 93.25 86 GLU A N 1
ATOM 739 C CA . GLU A 1 86 ? 11.726 2.949 -8.076 1.00 93.25 86 GLU A CA 1
ATOM 740 C C . GLU A 1 86 ? 11.328 2.049 -6.911 1.00 93.25 86 GLU A C 1
ATOM 742 O O . GLU A 1 86 ? 10.888 2.538 -5.881 1.00 93.25 86 GLU A O 1
ATOM 747 N N . LEU A 1 87 ? 11.581 0.742 -7.006 1.00 90.50 87 LEU A N 1
ATOM 748 C CA . LEU A 1 87 ? 11.408 -0.198 -5.894 1.00 90.50 87 LEU A CA 1
ATOM 749 C C . LEU A 1 87 ? 12.534 -0.127 -4.847 1.00 90.50 87 LEU A C 1
ATOM 751 O O . LEU A 1 87 ? 12.446 -0.785 -3.808 1.00 90.50 87 LEU A O 1
ATOM 755 N N . ALA A 1 88 ? 13.607 0.637 -5.083 1.00 87.56 88 ALA A N 1
ATOM 756 C CA . ALA A 1 88 ? 14.735 0.738 -4.154 1.00 87.56 88 ALA A CA 1
ATOM 757 C C . ALA A 1 88 ? 14.351 1.153 -2.716 1.00 87.56 88 ALA A C 1
ATOM 759 O O . ALA A 1 88 ? 14.895 0.541 -1.792 1.00 87.56 88 ALA A O 1
ATOM 760 N N . PRO A 1 89 ? 13.405 2.087 -2.475 1.00 87.69 89 PRO A N 1
ATOM 761 C CA . PRO A 1 89 ? 12.964 2.436 -1.123 1.00 87.69 89 PRO A CA 1
ATOM 762 C C . PRO A 1 89 ? 12.400 1.244 -0.341 1.00 87.69 89 PRO A C 1
ATOM 764 O O . PRO A 1 89 ? 12.579 1.161 0.871 1.00 87.69 89 PRO A O 1
ATOM 767 N N . LEU A 1 90 ? 11.787 0.271 -1.024 1.00 85.00 90 LEU A N 1
ATOM 768 C CA . LEU A 1 90 ? 11.265 -0.944 -0.393 1.00 85.00 90 LEU A CA 1
ATOM 769 C C . LEU A 1 90 ? 12.351 -1.958 -0.029 1.00 85.00 90 LEU A C 1
ATOM 771 O O . LEU A 1 90 ? 12.070 -2.908 0.691 1.00 85.00 90 LEU A O 1
ATOM 775 N N . ARG A 1 91 ? 13.588 -1.770 -0.496 1.00 80.81 91 ARG A N 1
ATOM 776 C CA . ARG A 1 91 ? 14.753 -2.579 -0.100 1.00 80.81 91 ARG A CA 1
ATOM 777 C C . ARG A 1 91 ? 15.536 -1.951 1.056 1.00 80.81 91 ARG A C 1
ATOM 779 O O . ARG A 1 91 ? 16.578 -2.476 1.440 1.00 80.81 91 ARG A O 1
ATOM 786 N N . ALA A 1 92 ? 15.072 -0.821 1.594 1.00 80.62 92 ALA A N 1
ATOM 787 C CA . ALA A 1 92 ? 15.706 -0.182 2.737 1.00 80.62 92 ALA A CA 1
ATOM 788 C C . ALA A 1 92 ? 15.591 -1.059 3.995 1.00 80.62 92 ALA A C 1
ATOM 790 O O . ALA A 1 92 ? 14.590 -1.740 4.204 1.00 80.62 92 ALA A O 1
ATOM 791 N N . SER A 1 93 ? 16.591 -0.992 4.877 1.00 66.38 93 SER A N 1
ATOM 792 C CA . SER A 1 93 ? 16.712 -1.860 6.064 1.00 66.38 93 SER A CA 1
ATOM 793 C C . SER A 1 93 ? 15.568 -1.756 7.082 1.00 66.38 93 SER A C 1
ATOM 795 O O . SER A 1 93 ? 15.490 -2.570 7.993 1.00 66.38 93 SER A O 1
ATOM 797 N N . LEU A 1 94 ? 14.696 -0.753 6.959 1.00 76.56 94 LEU A N 1
ATOM 798 C CA . LEU A 1 94 ? 13.522 -0.572 7.819 1.00 76.56 94 LEU A CA 1
ATOM 799 C C . LEU A 1 94 ? 12.278 -1.323 7.303 1.00 76.56 94 LEU A C 1
ATOM 801 O O . LEU A 1 94 ? 11.230 -1.299 7.950 1.00 76.56 94 LEU A O 1
ATOM 805 N N . VAL A 1 95 ? 12.373 -1.977 6.143 1.00 77.06 95 VAL A N 1
ATOM 806 C CA . VAL A 1 95 ? 11.276 -2.727 5.526 1.00 77.06 95 VAL A CA 1
ATOM 807 C C . VAL A 1 95 ? 11.311 -4.175 6.034 1.00 77.06 95 VAL A C 1
ATOM 809 O O . VAL A 1 95 ? 12.356 -4.816 5.967 1.00 77.06 95 VAL A O 1
ATOM 812 N N . PRO A 1 96 ? 10.191 -4.742 6.518 1.00 76.06 96 PRO A N 1
ATOM 813 C CA . PRO A 1 96 ? 10.163 -6.124 6.983 1.00 76.06 96 PRO A CA 1
ATOM 814 C C . PRO A 1 96 ? 10.548 -7.115 5.880 1.00 76.06 96 PRO A C 1
ATOM 816 O O . PRO A 1 96 ? 9.915 -7.134 4.822 1.00 76.06 96 PRO A O 1
ATOM 819 N N . MET A 1 97 ? 11.512 -7.992 6.177 1.00 80.38 97 MET A N 1
ATOM 820 C CA . MET A 1 97 ? 12.056 -8.983 5.238 1.00 80.38 97 MET A CA 1
ATOM 821 C C . MET A 1 97 ? 12.647 -8.336 3.975 1.00 80.38 97 MET A C 1
ATOM 823 O O . MET A 1 97 ? 12.385 -8.780 2.858 1.00 80.38 97 MET A O 1
ATOM 827 N N . GLU A 1 98 ? 13.461 -7.295 4.149 1.00 80.62 98 GLU A N 1
ATOM 828 C CA . GLU A 1 98 ? 14.121 -6.528 3.087 1.00 80.62 98 GLU A CA 1
ATOM 829 C C . GLU A 1 98 ? 14.912 -7.413 2.102 1.00 80.62 98 GLU A C 1
ATOM 831 O O . GLU A 1 98 ? 14.908 -7.187 0.891 1.00 80.62 98 GLU A O 1
ATOM 836 N N . HIS A 1 99 ? 15.524 -8.493 2.591 1.00 81.56 99 HIS A N 1
ATOM 837 C CA . HIS A 1 99 ? 16.245 -9.466 1.767 1.00 81.56 99 HIS A CA 1
ATOM 838 C C . HIS A 1 99 ? 15.331 -10.313 0.860 1.00 81.56 99 HIS A C 1
ATOM 840 O O . HIS A 1 99 ? 15.807 -10.914 -0.103 1.00 81.56 99 HIS A O 1
ATOM 846 N N . CYS A 1 100 ? 14.022 -10.366 1.130 1.00 86.25 100 CYS A N 1
ATOM 847 C CA . CYS A 1 100 ? 13.042 -11.060 0.293 1.00 86.25 100 CYS A CA 1
ATOM 848 C C . CYS A 1 100 ? 12.442 -10.169 -0.798 1.00 86.25 100 CYS A C 1
ATOM 850 O O . CYS A 1 100 ? 11.800 -10.693 -1.701 1.00 86.25 100 CYS A O 1
ATOM 852 N N . ILE A 1 101 ? 12.642 -8.852 -0.738 1.00 84.88 101 ILE A N 1
ATOM 853 C CA . ILE A 1 101 ? 11.936 -7.869 -1.572 1.00 84.88 101 ILE A CA 1
ATOM 854 C C . ILE A 1 101 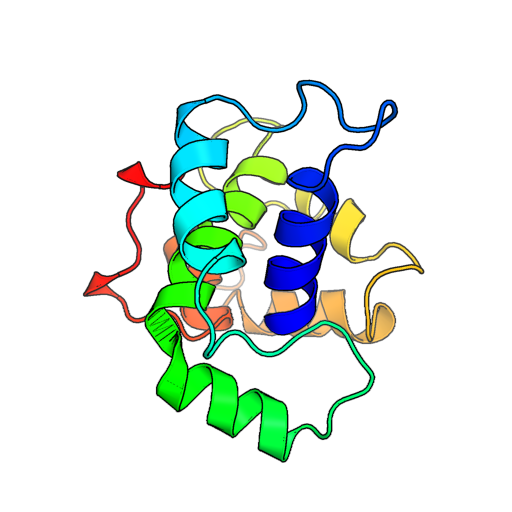? 12.223 -8.065 -3.054 1.00 84.88 101 ILE A C 1
ATOM 856 O O . ILE A 1 101 ? 11.300 -8.074 -3.860 1.00 84.88 101 ILE A O 1
ATOM 860 N N . THR A 1 102 ? 13.493 -8.260 -3.415 1.00 86.12 102 THR A N 1
ATOM 861 C CA . THR A 1 102 ? 13.878 -8.494 -4.812 1.00 86.12 102 THR A CA 1
ATOM 862 C C . THR A 1 102 ? 13.198 -9.745 -5.352 1.00 86.12 102 THR A C 1
ATOM 864 O O . THR A 1 102 ? 12.519 -9.670 -6.365 1.00 86.12 102 THR A O 1
ATOM 867 N N . ARG A 1 103 ? 13.276 -10.861 -4.616 1.00 88.62 103 ARG A N 1
ATOM 868 C CA . ARG A 1 103 ? 12.617 -12.108 -5.015 1.00 88.62 103 ARG A CA 1
ATOM 869 C C . ARG A 1 103 ? 11.094 -11.965 -5.081 1.00 88.62 103 ARG A C 1
ATOM 871 O O . ARG A 1 103 ? 10.476 -12.507 -5.984 1.00 88.62 103 ARG A O 1
ATOM 878 N N . PHE A 1 104 ? 10.494 -11.263 -4.123 1.00 89.00 104 PHE A N 1
ATOM 879 C CA . PHE A 1 104 ? 9.056 -11.015 -4.102 1.00 89.00 104 PHE A CA 1
ATOM 880 C C . PHE A 1 104 ? 8.615 -10.266 -5.361 1.00 89.00 104 PHE A C 1
ATOM 882 O O . PHE A 1 104 ? 7.659 -10.675 -6.005 1.00 89.00 104 PHE A O 1
ATOM 889 N N . PHE A 1 105 ? 9.341 -9.218 -5.749 1.00 88.50 105 PHE A N 1
ATOM 890 C CA . PHE A 1 105 ? 9.014 -8.444 -6.942 1.00 88.50 105 PHE A CA 1
ATOM 891 C C . PHE A 1 105 ? 9.335 -9.164 -8.253 1.00 88.50 105 PHE A C 1
ATOM 893 O O . PHE A 1 105 ? 8.583 -8.991 -9.205 1.00 88.50 105 PHE A O 1
ATOM 900 N N . ASP A 1 106 ? 10.335 -10.047 -8.279 1.00 90.06 106 ASP A N 1
ATOM 901 C CA . ASP A 1 106 ? 10.536 -10.971 -9.403 1.00 90.06 106 ASP A CA 1
ATOM 902 C C . ASP A 1 106 ? 9.343 -11.939 -9.564 1.00 90.06 106 ASP A C 1
ATOM 904 O 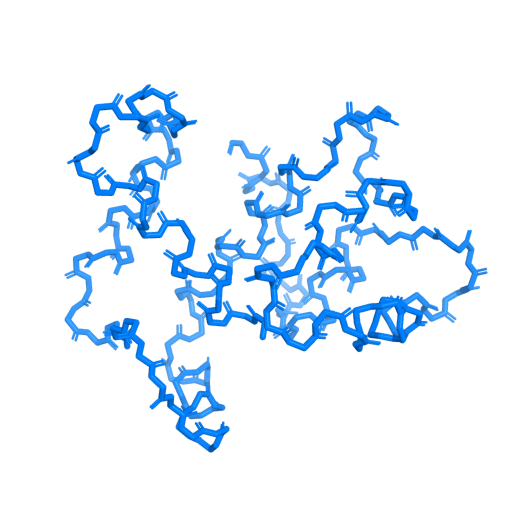O . ASP A 1 106 ? 9.012 -12.342 -10.675 1.00 90.06 106 ASP A O 1
ATOM 908 N N . GLU A 1 107 ? 8.681 -12.326 -8.466 1.00 92.00 107 GLU A N 1
ATOM 909 C CA . GLU A 1 107 ? 7.456 -13.142 -8.495 1.00 92.00 107 GLU A CA 1
ATOM 910 C C . GLU A 1 107 ? 6.206 -12.315 -8.867 1.00 92.00 107 GLU A C 1
ATOM 912 O O . GLU A 1 107 ? 5.240 -12.875 -9.388 1.00 92.00 107 GLU A O 1
ATOM 917 N N . CYS A 1 108 ? 6.226 -10.995 -8.643 1.00 92.44 108 CYS A N 1
ATOM 918 C CA . CYS A 1 108 ? 5.175 -10.072 -9.079 1.00 92.44 108 CYS A CA 1
ATOM 919 C C . CYS A 1 108 ? 5.243 -9.726 -10.579 1.00 92.44 108 CYS A C 1
ATOM 921 O O . CYS A 1 108 ? 4.276 -9.168 -11.088 1.00 92.44 108 CYS A O 1
ATOM 923 N N . ASP A 1 109 ? 6.349 -10.037 -11.264 1.00 94.81 109 ASP A N 1
ATOM 924 C CA . ASP A 1 109 ? 6.578 -9.802 -12.696 1.00 94.81 109 ASP A CA 1
ATOM 925 C C . ASP A 1 109 ? 6.494 -11.135 -13.485 1.00 94.81 109 ASP A C 1
ATOM 927 O O . ASP A 1 109 ? 7.507 -11.789 -13.774 1.00 94.81 109 ASP A O 1
ATOM 931 N N . PRO A 1 110 ? 5.279 -11.613 -13.824 1.00 93.19 110 PRO A N 1
ATOM 932 C CA . PRO A 1 110 ? 5.104 -12.887 -14.517 1.00 93.19 110 PRO A CA 1
ATOM 933 C C . PRO A 1 110 ? 5.583 -12.845 -15.973 1.00 93.19 110 PRO A C 1
ATOM 935 O O . PRO A 1 110 ? 5.913 -13.896 -16.536 1.00 93.19 110 PRO A O 1
ATOM 938 N N . ASN A 1 111 ? 5.591 -11.663 -16.595 1.00 93.31 111 ASN A N 1
ATOM 939 C CA . ASN A 1 111 ? 5.961 -11.483 -17.995 1.00 93.31 111 ASN A CA 1
ATOM 940 C C . ASN A 1 111 ? 7.494 -11.315 -18.173 1.00 93.31 111 ASN A C 1
ATOM 942 O O . ASN A 1 111 ? 8.007 -11.541 -19.273 1.00 93.31 111 ASN A O 1
ATOM 946 N N . LYS A 1 112 ? 8.220 -11.048 -17.074 1.00 93.00 112 LYS A N 1
ATOM 947 C CA . LYS A 1 112 ? 9.678 -10.894 -16.956 1.00 93.00 112 LYS A CA 1
ATOM 948 C C . LYS A 1 112 ? 10.244 -9.711 -17.736 1.00 93.00 112 LYS A C 1
ATOM 950 O O . LYS A 1 112 ? 11.396 -9.767 -18.190 1.00 93.00 112 LYS A O 1
ATOM 955 N N . ASP A 1 113 ? 9.462 -8.655 -17.914 1.00 94.12 113 ASP A N 1
ATOM 956 C CA . ASP A 1 113 ? 9.896 -7.422 -18.565 1.00 94.12 113 ASP A CA 1
ATOM 957 C C . ASP A 1 113 ? 10.670 -6.484 -17.618 1.00 94.12 113 ASP A C 1
ATOM 959 O O . ASP A 1 113 ? 11.224 -5.483 -18.082 1.00 94.12 113 ASP A O 1
ATOM 963 N N . LYS A 1 114 ? 10.814 -6.859 -16.335 1.00 92.38 114 LYS A N 1
ATOM 964 C CA . LYS A 1 114 ? 11.461 -6.119 -15.234 1.00 92.38 114 LYS A CA 1
ATOM 965 C C . LYS A 1 114 ? 10.720 -4.861 -14.802 1.00 92.38 114 LYS A C 1
ATOM 967 O O . LYS A 1 114 ? 11.317 -3.983 -14.166 1.00 92.38 114 LYS A O 1
ATOM 972 N N . HIS A 1 115 ? 9.448 -4.785 -15.142 1.00 94.56 115 HIS A N 1
ATOM 973 C CA . HIS A 1 115 ? 8.555 -3.711 -14.790 1.00 94.56 115 HIS A CA 1
ATOM 974 C C . HIS A 1 115 ? 7.364 -4.278 -14.019 1.00 94.56 115 HIS A C 1
ATOM 976 O O . HIS A 1 115 ? 7.004 -5.442 -14.157 1.00 94.56 115 HIS A O 1
ATOM 982 N N . ILE A 1 116 ? 6.768 -3.459 -13.156 1.00 96.44 116 ILE A N 1
ATOM 983 C CA . ILE A 1 116 ? 5.569 -3.852 -12.415 1.00 96.44 116 ILE A CA 1
ATOM 984 C C . ILE A 1 116 ? 4.482 -2.832 -12.690 1.00 96.44 116 ILE A C 1
ATOM 986 O O . ILE A 1 116 ? 4.516 -1.707 -12.191 1.00 96.44 116 ILE A O 1
ATOM 990 N N . THR A 1 117 ? 3.492 -3.234 -13.473 1.00 96.88 117 THR A N 1
ATOM 991 C CA . THR A 1 117 ? 2.296 -2.431 -13.722 1.00 96.88 117 THR A CA 1
ATOM 992 C C . THR A 1 117 ? 1.416 -2.342 -12.473 1.00 96.88 117 THR A C 1
ATOM 994 O O . THR A 1 117 ? 1.488 -3.183 -11.572 1.00 96.88 117 THR A O 1
ATOM 997 N N . LEU A 1 118 ? 0.497 -1.370 -12.431 1.00 97.25 118 LEU A N 1
ATOM 998 C CA . LEU A 1 118 ? -0.492 -1.271 -11.346 1.00 97.25 118 LEU A CA 1
ATOM 999 C C . LEU A 1 118 ? -1.280 -2.580 -11.140 1.00 97.25 118 LEU A C 1
ATOM 1001 O O . LEU A 1 118 ? -1.587 -2.955 -10.006 1.00 97.25 118 LEU A O 1
ATOM 1005 N N . LYS A 1 119 ? -1.599 -3.287 -12.230 1.00 96.88 119 LYS A N 1
ATOM 1006 C CA . LYS A 1 119 ? -2.329 -4.560 -12.177 1.00 96.88 119 LYS A CA 1
ATOM 1007 C C . LYS A 1 119 ? -1.503 -5.657 -11.518 1.00 96.88 119 LYS A C 1
ATOM 1009 O O . LYS A 1 119 ? -1.988 -6.313 -10.600 1.00 96.88 119 LYS A O 1
ATOM 1014 N N . GLU A 1 120 ? -0.257 -5.828 -11.948 1.00 97.19 120 GLU A N 1
ATOM 1015 C CA . GLU A 1 120 ? 0.674 -6.798 -11.361 1.00 97.19 120 GLU A CA 1
ATOM 1016 C C . GLU A 1 120 ? 0.926 -6.502 -9.887 1.00 97.19 120 GLU A C 1
ATOM 1018 O O . GLU A 1 120 ? 0.821 -7.397 -9.049 1.00 97.19 120 GLU A O 1
ATOM 1023 N N . TRP A 1 121 ? 1.144 -5.231 -9.548 1.00 96.62 121 TRP A N 1
ATOM 1024 C CA . TRP A 1 121 ? 1.269 -4.773 -8.170 1.00 96.62 121 TRP A CA 1
ATOM 1025 C C . TRP A 1 121 ? 0.041 -5.149 -7.334 1.00 96.62 121 TRP A C 1
ATOM 1027 O O . TRP A 1 121 ? 0.161 -5.841 -6.319 1.00 96.62 121 TRP A O 1
ATOM 1037 N N . GLY A 1 122 ? -1.156 -4.748 -7.772 1.00 97.00 122 GLY A N 1
ATOM 1038 C CA . GLY A 1 122 ? -2.407 -5.045 -7.077 1.00 97.00 122 GLY A CA 1
ATOM 1039 C C . GLY A 1 122 ? -2.604 -6.547 -6.863 1.00 97.00 122 GLY A C 1
ATOM 1040 O O . GLY A 1 122 ? -2.851 -6.983 -5.734 1.00 97.00 122 GLY A O 1
ATOM 1041 N N . HIS A 1 123 ? -2.401 -7.351 -7.908 1.00 96.31 123 HIS A N 1
ATOM 1042 C CA . HIS A 1 123 ? -2.482 -8.808 -7.827 1.00 96.31 123 HIS A CA 1
ATOM 1043 C C . HIS A 1 123 ? -1.450 -9.411 -6.877 1.00 96.31 123 HIS A C 1
ATOM 1045 O O . HIS A 1 123 ? -1.803 -10.280 -6.077 1.00 96.31 123 HIS A O 1
ATOM 1051 N N . CYS A 1 124 ? -0.210 -8.926 -6.891 1.00 95.00 124 CYS A N 1
ATOM 1052 C CA . CYS A 1 124 ? 0.843 -9.431 -6.017 1.00 95.00 124 CYS A CA 1
ATOM 1053 C C . CYS A 1 124 ? 0.536 -9.175 -4.532 1.00 95.00 124 CYS A C 1
ATOM 1055 O O . CYS A 1 124 ? 0.820 -9.997 -3.655 1.00 95.00 124 CYS A O 1
ATOM 1057 N N . PHE A 1 125 ? -0.152 -8.069 -4.234 1.00 95.69 125 PHE A N 1
ATOM 1058 C CA . PHE A 1 125 ? -0.681 -7.800 -2.900 1.00 95.69 125 PHE A CA 1
ATOM 1059 C C . PHE A 1 125 ? -2.027 -8.475 -2.615 1.00 95.69 125 PHE A C 1
ATOM 1061 O O . PHE A 1 125 ? -2.486 -8.424 -1.474 1.00 95.69 125 PHE A O 1
ATOM 1068 N N . GLY A 1 126 ? -2.626 -9.192 -3.564 1.00 96.06 126 GLY A N 1
ATOM 1069 C CA . GLY A 1 126 ? -3.886 -9.914 -3.383 1.00 96.06 126 GLY A CA 1
ATOM 1070 C C . GLY A 1 126 ? -5.129 -9.026 -3.458 1.00 96.06 126 GLY A C 1
ATOM 1071 O O . GLY A 1 126 ? -6.174 -9.405 -2.928 1.00 96.06 126 GLY A O 1
ATOM 1072 N N . ILE A 1 127 ? -5.015 -7.846 -4.071 1.00 98.00 127 ILE A N 1
ATOM 1073 C CA . ILE A 1 127 ? -6.159 -7.012 -4.441 1.00 98.00 127 ILE A CA 1
ATOM 1074 C C . ILE A 1 127 ? -6.853 -7.661 -5.643 1.00 98.00 127 ILE A C 1
ATOM 1076 O O . ILE A 1 127 ? -6.206 -8.144 -6.576 1.00 98.00 127 ILE A O 1
ATOM 1080 N N . LYS A 1 128 ? -8.181 -7.731 -5.580 1.00 97.69 128 LYS A N 1
ATOM 1081 C CA . LYS A 1 128 ? -9.020 -8.277 -6.647 1.00 97.69 128 LYS A CA 1
ATOM 1082 C C . LYS A 1 128 ? -9.009 -7.346 -7.851 1.00 97.69 128 LYS A C 1
ATOM 1084 O O . LYS A 1 128 ? -8.932 -6.136 -7.674 1.00 97.69 128 LYS A O 1
ATOM 1089 N N . GLU A 1 129 ? -9.129 -7.908 -9.050 1.00 95.69 129 GLU A N 1
ATOM 1090 C CA . GLU A 1 129 ? -9.024 -7.148 -10.300 1.00 95.69 129 GLU A CA 1
ATOM 1091 C C . GLU A 1 129 ? -10.021 -5.984 -10.364 1.00 95.69 129 GLU A C 1
ATOM 1093 O O . GLU A 1 129 ? -9.654 -4.882 -10.757 1.00 95.69 129 GLU A O 1
ATOM 1098 N N . GLU A 1 130 ? -11.253 -6.198 -9.897 1.00 96.81 130 GLU A N 1
ATOM 1099 C CA . GLU A 1 130 ? -12.304 -5.179 -9.865 1.00 96.81 130 GLU A CA 1
ATOM 1100 C C . GLU A 1 130 ? -12.044 -4.016 -8.890 1.00 96.81 130 GLU A C 1
ATOM 1102 O O . GLU A 1 130 ? -12.671 -2.967 -9.019 1.00 96.81 130 GLU A O 1
ATOM 1107 N N . ASP A 1 131 ? -11.133 -4.192 -7.929 1.00 97.88 131 ASP A N 1
ATOM 1108 C CA . ASP A 1 131 ? -10.764 -3.179 -6.934 1.00 97.88 131 ASP A CA 1
ATOM 1109 C C . ASP A 1 131 ? -9.432 -2.483 -7.270 1.00 97.88 131 ASP A C 1
ATOM 1111 O O . ASP A 1 131 ? -8.988 -1.618 -6.507 1.00 97.88 131 ASP A O 1
ATOM 1115 N N . ILE A 1 132 ? -8.773 -2.866 -8.373 1.00 97.75 132 ILE A N 1
ATOM 1116 C CA . ILE A 1 132 ? -7.579 -2.185 -8.884 1.00 97.75 132 ILE A CA 1
ATOM 1117 C C . ILE A 1 132 ? -8.038 -0.982 -9.714 1.00 97.75 132 ILE A C 1
ATOM 1119 O O . ILE A 1 132 ? -8.510 -1.132 -10.840 1.00 97.75 132 ILE A O 1
ATOM 1123 N N . ASP A 1 133 ? -7.906 0.218 -9.151 1.00 96.50 133 ASP A N 1
ATOM 1124 C CA . ASP A 1 133 ? -8.489 1.447 -9.687 1.00 96.50 133 ASP A CA 1
ATOM 1125 C C . ASP A 1 133 ? -7.463 2.589 -9.727 1.00 96.50 133 ASP A C 1
ATOM 1127 O O . ASP A 1 133 ? -6.992 3.083 -8.700 1.00 96.50 133 ASP A O 1
ATOM 1131 N N . GLU A 1 134 ? -7.159 3.065 -10.935 1.00 95.31 134 GLU A N 1
ATOM 1132 C CA . GLU A 1 134 ? -6.269 4.209 -11.162 1.00 95.31 134 GLU A CA 1
ATOM 1133 C C . GLU A 1 134 ? -6.783 5.499 -10.506 1.00 95.31 134 GLU A C 1
ATOM 1135 O O . GLU A 1 134 ? -5.997 6.377 -10.151 1.00 95.31 134 GLU A O 1
ATOM 1140 N N . ASN A 1 135 ? -8.095 5.616 -10.271 1.00 94.88 135 ASN A N 1
ATOM 1141 C CA . ASN A 1 135 ? -8.675 6.762 -9.573 1.00 94.88 135 ASN A CA 1
ATOM 1142 C C . ASN A 1 135 ? -8.292 6.820 -8.091 1.00 94.88 135 ASN A C 1
ATOM 1144 O O . ASN A 1 135 ? -8.731 7.751 -7.411 1.00 94.88 135 ASN A O 1
ATOM 1148 N N . LEU A 1 136 ? -7.529 5.847 -7.581 1.00 94.31 136 LEU A N 1
ATOM 1149 C CA . LEU A 1 136 ? -6.951 5.822 -6.237 1.00 94.31 136 LEU A CA 1
ATOM 1150 C C . LEU A 1 136 ? -5.491 6.307 -6.183 1.00 94.31 136 LEU A C 1
ATOM 1152 O O . LEU A 1 136 ? -4.961 6.408 -5.080 1.00 94.31 136 LEU A O 1
ATOM 1156 N N . LEU A 1 137 ? -4.867 6.641 -7.320 1.00 93.50 137 LEU A N 1
ATOM 1157 C CA . LEU A 1 137 ? -3.469 7.100 -7.424 1.00 93.50 137 LEU A CA 1
ATOM 1158 C C . LEU A 1 137 ? -3.313 8.627 -7.254 1.00 93.50 137 LEU A C 1
ATOM 1160 O O . LEU A 1 137 ? -2.635 9.282 -8.039 1.00 93.50 137 LEU A O 1
ATOM 1164 N N . PHE A 1 138 ? -4.021 9.219 -6.292 1.00 89.25 138 PHE A N 1
ATOM 1165 C CA . PHE A 1 138 ? -4.023 10.669 -6.036 1.00 89.25 138 PHE A CA 1
ATOM 1166 C C . PHE A 1 138 ? -3.430 11.026 -4.676 1.00 89.25 138 PHE A C 1
ATOM 1168 O O . PHE A 1 138 ? -3.283 10.128 -3.818 1.00 89.25 138 PHE A O 1
#

Foldseek 3Di:
DLVVLLQVLVVLLPDDPVNVPVDDPVSNVLNVVLNPDPLRDDDDDDDPVVVVVSCVVVVVSRLLSLLQVQLVLCVVPVPQKHAPVSCVVCLDPVHPPSVCSVVLVCVLCPVNPRIHGLQSSCVSVPHDNVSSDPVSSD

Secondary structure (DSSP, 8-state):
-HHHHHHHHHHHHS--GGGTTTS-HHHHHHHHHHHT-TTPPPSS---HHHHHHHHHHSTHHHHHHHHHHHHHH--TT-SSEEETTTTGGGGSTTSTTGGGHHHHHHHH-SS-SSEEEHHHHHHHTT--GGG--GGG--